Protein AF-A0A7R9YHF6-F1 (afdb_monomer_lite)

pLDDT: mean 75.7, std 15.46, range [36.72, 92.69]

Foldseek 3Di:
DVVVLVVLLVVLVVVLVCCLVVVLVVDDWDAQVLLVPPDDDAPFQDDPNDGQRLVVLFDQDPDPDDRIGRLLNSLRVGDLVSNLSNLRGPSCAPRPHDLVSLVVSLVSLVVSLVSNVVGPDPDDSVSSVSNSVSSVVRSVVNVVVVVVVVVD

InterPro domains:
  IPR001807 Chloride channel [PF00654] (4-146)
  IPR014743 Chloride channel, core [SSF81340] (3-145)
  IPR051280 Voltage-gated chloride channel/antiporter [PTHR11689] (3-147)

Radius of gyration: 17.16 Å; chains: 1; bounding box: 44×30×55 Å

Structure (mmCIF, N/CA/C/O backbone):
data_AF-A0A7R9YHF6-F1
#
_entry.id   AF-A0A7R9YHF6-F1
#
loop_
_atom_site.group_PDB
_atom_site.id
_atom_site.type_symbol
_atom_site.label_atom_id
_atom_site.label_alt_id
_atom_site.label_comp_id
_atom_site.label_asym_id
_atom_site.label_entity_id
_atom_site.label_seq_id
_atom_site.pdbx_PDB_ins_code
_atom_site.Cartn_x
_atom_site.Cartn_y
_atom_site.Cartn_z
_atom_site.occupancy
_atom_site.B_iso_or_equiv
_atom_site.auth_seq_id
_atom_site.auth_comp_id
_atom_site.auth_asym_id
_atom_site.auth_atom_id
_atom_site.pdbx_PDB_model_num
ATOM 1 N N . ARG A 1 1 ? -17.203 0.548 28.832 1.00 67.62 1 ARG A N 1
ATOM 2 C CA . ARG A 1 1 ? -15.818 0.284 28.360 1.00 67.62 1 ARG A CA 1
ATOM 3 C C . ARG A 1 1 ? -15.781 -0.533 27.069 1.00 67.62 1 ARG A C 1
ATOM 5 O O . ARG A 1 1 ? -15.255 -0.012 26.100 1.00 67.62 1 ARG A O 1
ATOM 12 N N . ALA A 1 2 ? -16.387 -1.728 27.002 1.00 74.12 2 ALA A N 1
ATOM 13 C CA . ALA A 1 2 ? -16.408 -2.535 25.768 1.00 74.12 2 ALA A CA 1
ATOM 14 C C . ALA A 1 2 ? -17.061 -1.814 24.568 1.00 74.12 2 ALA A C 1
ATOM 16 O O . ALA A 1 2 ? -16.465 -1.742 23.503 1.00 74.12 2 ALA A O 1
ATOM 17 N N . ARG A 1 3 ? -18.229 -1.178 24.760 1.00 81.81 3 ARG A N 1
ATOM 18 C CA . ARG A 1 3 ? -18.933 -0.434 23.691 1.00 81.81 3 ARG A CA 1
ATOM 19 C C . ARG A 1 3 ? -18.104 0.707 23.082 1.00 81.81 3 ARG A C 1
ATOM 21 O O . ARG A 1 3 ? -18.116 0.877 21.873 1.00 81.81 3 ARG A O 1
ATOM 28 N N . SER A 1 4 ? -17.348 1.444 23.899 1.00 83.25 4 SER A N 1
ATOM 29 C CA . SER A 1 4 ? -16.475 2.531 23.428 1.00 83.25 4 SER A CA 1
ATOM 30 C C . SER A 1 4 ? -15.317 2.007 22.577 1.00 83.25 4 SER A C 1
ATOM 32 O O . SER A 1 4 ? -14.984 2.615 21.571 1.00 83.25 4 SER A O 1
ATOM 34 N N . LYS A 1 5 ? -14.749 0.850 22.942 1.00 84.12 5 LYS A N 1
ATOM 35 C CA . LYS A 1 5 ? -13.686 0.198 22.166 1.00 84.12 5 LYS A CA 1
ATOM 36 C C . LYS A 1 5 ? -14.196 -0.405 20.862 1.00 84.12 5 LYS A C 1
ATOM 38 O O . LYS A 1 5 ? -13.525 -0.303 19.846 1.00 84.12 5 LYS A O 1
ATOM 43 N N . VAL A 1 6 ? -15.409 -0.954 20.864 1.00 87.81 6 VAL A N 1
ATOM 44 C CA . VAL A 1 6 ? -16.062 -1.417 19.632 1.00 87.81 6 VAL A CA 1
ATOM 45 C C . VAL A 1 6 ? -16.347 -0.244 18.691 1.00 87.81 6 VAL A C 1
ATOM 47 O O . VAL A 1 6 ? -16.094 -0.365 17.499 1.00 87.81 6 VAL A O 1
ATOM 50 N N . LEU A 1 7 ? -16.807 0.901 19.210 1.00 88.44 7 LEU A N 1
ATOM 51 C CA . LEU A 1 7 ? -17.046 2.100 18.398 1.00 88.44 7 LEU A CA 1
ATOM 52 C C . LEU A 1 7 ? -15.745 2.681 17.817 1.00 88.44 7 LEU A C 1
ATOM 54 O O . LEU A 1 7 ? -15.728 3.085 16.660 1.00 88.44 7 LEU A O 1
ATOM 58 N N . GLU A 1 8 ? -14.658 2.676 18.595 1.00 88.38 8 GLU A N 1
ATOM 59 C CA . GLU A 1 8 ? -13.314 3.082 18.152 1.00 88.38 8 GLU A CA 1
ATOM 60 C C . GLU A 1 8 ? -12.847 2.225 16.963 1.00 88.38 8 GLU A C 1
ATOM 62 O O . GLU A 1 8 ? -12.499 2.755 15.908 1.00 88.38 8 GLU A O 1
ATOM 67 N N . VAL A 1 9 ? -12.936 0.897 17.092 1.00 90.06 9 VAL A N 1
ATOM 68 C CA . VAL A 1 9 ? -12.547 -0.050 16.035 1.00 90.06 9 VAL A CA 1
ATOM 69 C C . VAL A 1 9 ? -13.465 0.052 14.815 1.00 90.06 9 VAL A C 1
ATOM 71 O O . VAL A 1 9 ? -12.982 0.040 13.686 1.00 90.06 9 VAL A O 1
ATOM 74 N N . ALA A 1 10 ? -14.778 0.192 15.019 1.00 90.62 10 ALA A N 1
ATOM 75 C CA . ALA A 1 10 ? -15.734 0.365 13.929 1.00 90.62 10 ALA A CA 1
ATOM 76 C C . ALA A 1 10 ? -15.461 1.653 13.136 1.00 90.62 10 ALA A C 1
ATOM 78 O O . ALA A 1 10 ? -15.471 1.628 11.907 1.00 90.62 10 ALA A O 1
ATOM 79 N N . GLY A 1 11 ? -15.157 2.758 13.826 1.00 91.44 11 GLY A N 1
ATOM 80 C CA . GLY A 1 11 ? -14.777 4.023 13.196 1.00 91.44 11 GLY A CA 1
ATOM 81 C C . GLY A 1 11 ? -13.486 3.912 12.384 1.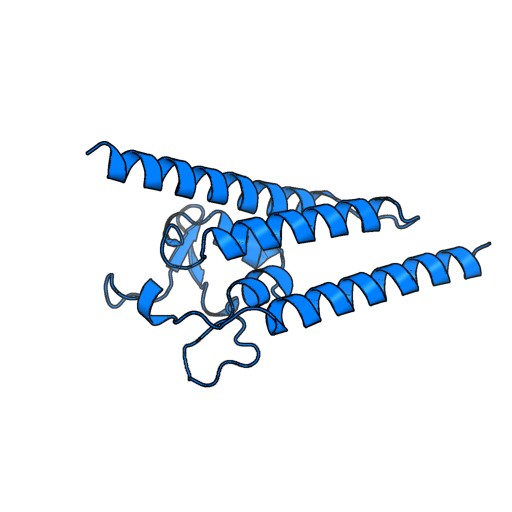00 91.44 11 GLY A C 1
ATOM 82 O O . GLY A 1 11 ? -13.440 4.363 11.242 1.00 91.44 11 GLY A O 1
ATOM 83 N N . LEU A 1 12 ? -12.464 3.246 12.928 1.00 90.75 12 LEU A N 1
ATOM 84 C CA . LEU A 1 12 ? -11.212 2.963 12.218 1.00 90.75 12 LEU A CA 1
ATOM 85 C C . LEU A 1 12 ? -11.426 2.082 10.981 1.00 90.75 12 LEU A C 1
ATOM 87 O O . LEU A 1 12 ? -10.855 2.366 9.931 1.00 90.75 12 LEU A O 1
ATOM 91 N N . ALA A 1 13 ? -12.262 1.047 11.076 1.00 90.56 13 ALA A N 1
ATOM 92 C CA . ALA A 1 13 ? -12.576 0.171 9.949 1.00 90.56 13 ALA A CA 1
ATOM 93 C C . ALA A 1 13 ? -13.305 0.925 8.826 1.00 90.56 13 ALA A C 1
ATOM 95 O O . ALA A 1 13 ? -12.930 0.802 7.660 1.00 90.56 13 ALA A O 1
ATOM 96 N N . LEU A 1 14 ? -14.295 1.754 9.179 1.00 92.19 14 LEU A N 1
ATOM 97 C CA . LEU A 1 14 ? -14.988 2.641 8.242 1.00 92.19 14 LEU A CA 1
ATOM 98 C C . LEU A 1 14 ? -14.014 3.608 7.567 1.00 92.19 14 LEU A C 1
ATOM 100 O O . LEU A 1 14 ? -14.049 3.740 6.350 1.00 92.19 14 LEU A O 1
ATOM 104 N N . LEU A 1 15 ? -13.115 4.232 8.330 1.00 91.12 15 LEU A N 1
ATOM 105 C CA . LEU A 1 15 ? -12.099 5.138 7.795 1.00 91.12 15 LEU A CA 1
ATOM 106 C C . LEU A 1 15 ? -11.127 4.428 6.839 1.00 91.12 15 LEU A C 1
ATOM 108 O O . LEU A 1 15 ? -10.814 4.947 5.771 1.00 91.12 15 LEU A O 1
ATOM 112 N N . CYS A 1 16 ? -10.652 3.232 7.194 1.00 89.56 16 CYS A N 1
ATOM 113 C CA . CYS A 1 16 ? -9.769 2.455 6.325 1.00 89.56 16 CYS A CA 1
ATOM 114 C C . CYS A 1 16 ? -10.479 2.058 5.025 1.00 89.56 16 CYS A C 1
ATOM 116 O O . CYS A 1 16 ? -9.879 2.139 3.953 1.00 89.56 16 CYS A O 1
ATOM 118 N N . ALA A 1 17 ? -11.751 1.658 5.108 1.00 90.12 17 ALA A N 1
ATOM 119 C CA . ALA A 1 17 ? -12.558 1.298 3.948 1.00 90.12 17 ALA A CA 1
ATOM 120 C C . ALA A 1 17 ? -12.824 2.507 3.039 1.00 90.12 17 ALA A C 1
ATOM 122 O O . ALA A 1 17 ? -12.638 2.407 1.828 1.00 90.12 17 ALA A O 1
ATOM 123 N N . THR A 1 18 ? -13.199 3.660 3.605 1.00 89.88 18 THR A N 1
ATOM 124 C CA . THR A 1 18 ? -13.433 4.879 2.819 1.00 89.88 18 THR A CA 1
ATOM 125 C C . THR A 1 18 ? -12.154 5.354 2.147 1.00 89.88 18 THR A C 1
ATOM 127 O O . THR A 1 18 ? -12.181 5.634 0.955 1.00 89.88 18 THR A O 1
ATOM 130 N N . LEU A 1 19 ? -11.020 5.370 2.852 1.00 88.31 19 LEU A N 1
ATOM 131 C CA . LEU A 1 19 ? -9.735 5.747 2.262 1.00 88.31 19 LEU A CA 1
ATOM 132 C C . LEU A 1 19 ? -9.297 4.767 1.170 1.00 88.31 19 LEU A C 1
ATOM 134 O O . LEU A 1 19 ? -8.894 5.200 0.096 1.00 88.31 19 LEU A O 1
ATOM 138 N N . SER A 1 20 ? -9.424 3.459 1.403 1.00 85.50 20 SER A N 1
ATOM 139 C CA . SER A 1 20 ? -9.026 2.442 0.420 1.00 85.50 20 SER A CA 1
ATOM 140 C C . SER A 1 20 ? -9.924 2.422 -0.817 1.00 85.50 20 SER A C 1
ATOM 142 O O . SER A 1 20 ? -9.475 1.985 -1.868 1.00 85.50 20 SER A O 1
ATOM 144 N N . PHE A 1 21 ? -11.172 2.889 -0.721 1.00 85.31 21 PHE A N 1
ATOM 145 C CA . PHE A 1 21 ? -12.097 2.951 -1.855 1.00 85.31 21 PHE A CA 1
ATOM 146 C C . PHE A 1 21 ? -12.055 4.297 -2.589 1.00 85.31 21 PHE A C 1
ATOM 148 O O . PHE A 1 21 ? -12.065 4.332 -3.815 1.00 85.31 21 PHE A O 1
ATOM 155 N N . VAL A 1 22 ? -11.969 5.412 -1.860 1.00 85.94 22 VAL A N 1
ATOM 156 C CA . VAL A 1 22 ? -11.917 6.758 -2.452 1.00 85.94 22 VAL A CA 1
ATOM 157 C C . VAL A 1 22 ? -10.566 7.015 -3.104 1.00 85.94 22 VAL A C 1
ATOM 159 O O . VAL A 1 22 ? -10.520 7.643 -4.157 1.00 85.94 22 VAL A O 1
ATOM 162 N N . LEU A 1 23 ? -9.466 6.515 -2.532 1.00 81.81 23 LEU A N 1
ATOM 163 C CA . LEU A 1 23 ? -8.140 6.785 -3.079 1.00 81.81 23 LEU A CA 1
ATOM 164 C C . LEU A 1 23 ? -7.983 6.252 -4.514 1.00 81.81 23 LEU A C 1
ATOM 166 O O . LEU A 1 23 ? -7.623 7.051 -5.373 1.00 81.81 23 LEU A O 1
ATOM 170 N N . PRO A 1 24 ? -8.318 4.988 -4.841 1.00 81.69 24 PRO A N 1
ATOM 171 C CA . PRO A 1 24 ? -8.292 4.520 -6.223 1.00 81.69 24 PRO A CA 1
ATOM 172 C C . PRO A 1 24 ? -9.176 5.335 -7.169 1.00 81.69 24 PRO A C 1
ATOM 174 O O . PRO A 1 24 ? -8.791 5.538 -8.312 1.00 81.69 24 PRO A O 1
ATOM 177 N N . LEU A 1 25 ? -10.319 5.848 -6.702 1.00 78.38 25 LEU A N 1
ATOM 178 C CA . LEU A 1 25 ? -11.237 6.645 -7.526 1.00 78.38 25 LEU A CA 1
ATOM 179 C C . LEU A 1 25 ? -10.687 8.027 -7.901 1.00 78.38 25 LEU A C 1
ATOM 181 O O . LEU A 1 25 ? -11.161 8.627 -8.862 1.00 78.38 25 LEU A O 1
ATOM 185 N N . LEU A 1 26 ? -9.709 8.539 -7.152 1.00 76.12 26 LEU A N 1
ATOM 186 C CA . LEU A 1 26 ? -9.076 9.831 -7.425 1.00 76.12 26 LEU A CA 1
ATOM 187 C C . LEU A 1 26 ? -7.878 9.724 -8.383 1.00 76.12 26 LEU A C 1
ATOM 189 O O . LEU A 1 26 ? -7.416 10.752 -8.879 1.00 76.12 26 LEU A O 1
ATOM 193 N N . PHE A 1 27 ? -7.371 8.515 -8.651 1.00 77.06 27 PHE A N 1
ATOM 194 C CA . PHE A 1 27 ? -6.226 8.288 -9.538 1.00 77.06 27 PHE A CA 1
ATOM 195 C C . PHE A 1 27 ? -6.651 7.722 -10.896 1.00 77.06 27 PHE A C 1
ATOM 197 O O . PHE A 1 27 ? -7.591 6.938 -10.998 1.00 77.06 27 PHE A O 1
ATOM 204 N N . GLY A 1 28 ? -5.943 8.144 -11.948 1.00 71.50 28 GLY A N 1
ATOM 205 C CA . GLY A 1 28 ? -6.219 7.739 -13.326 1.00 71.50 28 GLY A CA 1
ATOM 206 C C . GLY A 1 28 ? -5.892 6.270 -13.617 1.00 71.50 28 GLY A C 1
ATOM 207 O O . GLY A 1 28 ? -5.142 5.622 -12.886 1.00 71.50 28 GLY A O 1
ATOM 208 N N . CYS A 1 29 ? -6.456 5.762 -14.711 1.00 77.25 29 CYS A N 1
ATOM 209 C CA . CYS A 1 29 ? -6.175 4.426 -15.230 1.00 77.25 29 CYS A CA 1
ATOM 210 C C . CYS A 1 29 ? -4.847 4.389 -16.000 1.00 77.25 29 CYS A C 1
ATOM 212 O O . CYS A 1 29 ? -4.456 5.373 -16.628 1.00 77.25 29 CYS A O 1
ATOM 214 N N . SER A 1 30 ? -4.176 3.241 -15.940 1.00 73.06 30 SER A N 1
ATOM 215 C CA . SER A 1 30 ? -2.935 2.928 -16.648 1.00 73.06 30 SER A CA 1
ATOM 216 C C . SER A 1 30 ? -3.198 1.783 -17.632 1.00 73.06 30 SER A C 1
ATOM 218 O O . SER A 1 30 ? -3.961 0.857 -17.340 1.00 73.06 30 SER A O 1
ATOM 220 N N . ASP A 1 31 ? -2.602 1.855 -18.821 1.00 65.12 31 ASP A N 1
ATOM 221 C CA . ASP A 1 31 ? -2.805 0.869 -19.885 1.00 65.12 31 ASP A CA 1
ATOM 222 C C . ASP A 1 31 ? -1.948 -0.383 -19.659 1.00 65.12 31 ASP A C 1
ATOM 224 O O . ASP A 1 31 ? -0.723 -0.292 -19.513 1.00 65.12 31 ASP A O 1
ATOM 228 N N . THR A 1 32 ? -2.564 -1.569 -19.752 1.00 60.91 32 THR A N 1
ATOM 229 C CA . THR A 1 32 ? -1.836 -2.852 -19.678 1.00 60.91 32 THR A CA 1
ATOM 230 C C . THR A 1 32 ? -0.862 -3.021 -20.856 1.00 60.91 32 THR A C 1
ATOM 232 O O . THR A 1 32 ? 0.165 -3.677 -20.712 1.00 60.91 32 THR A O 1
ATOM 235 N N . SER A 1 33 ? -1.095 -2.364 -22.003 1.00 49.81 33 SER A N 1
ATOM 236 C CA . SER A 1 33 ? -0.199 -2.420 -23.178 1.00 49.81 33 SER A CA 1
ATOM 237 C C . SER A 1 33 ? 1.209 -1.858 -22.931 1.00 49.81 33 SER A C 1
ATOM 239 O O . SER A 1 33 ? 2.169 -2.311 -23.559 1.00 49.81 33 SER A O 1
ATOM 241 N N . SER A 1 34 ? 1.370 -0.930 -21.982 1.00 49.72 34 SER A N 1
ATOM 242 C CA . SER A 1 34 ? 2.673 -0.381 -21.561 1.00 49.72 34 SER A CA 1
ATOM 243 C C . SER A 1 34 ? 3.557 -1.438 -20.883 1.00 49.72 34 SER A C 1
ATOM 245 O O . SER A 1 34 ? 4.789 -1.385 -20.968 1.00 49.72 34 SER A O 1
ATOM 247 N N . ALA A 1 35 ? 2.923 -2.432 -20.250 1.00 48.84 35 ALA A N 1
ATOM 248 C CA . ALA A 1 35 ? 3.564 -3.589 -19.635 1.00 48.84 35 ALA A CA 1
ATOM 249 C C . ALA A 1 35 ? 3.901 -4.709 -20.639 1.00 48.84 35 ALA A C 1
ATOM 251 O O . ALA A 1 35 ? 4.795 -5.504 -20.365 1.00 48.84 35 ALA A O 1
ATOM 252 N N . ILE A 1 36 ? 3.236 -4.739 -21.803 1.00 48.09 36 ILE A N 1
ATOM 253 C CA . ILE A 1 36 ? 3.245 -5.854 -22.775 1.00 48.09 36 ILE A CA 1
ATOM 254 C C . ILE A 1 36 ? 4.251 -5.668 -23.929 1.00 48.09 36 ILE A C 1
ATOM 256 O O . ILE A 1 36 ? 4.548 -6.618 -24.643 1.00 48.09 36 ILE A O 1
ATOM 260 N N . THR A 1 37 ? 4.840 -4.486 -24.145 1.00 39.28 37 THR A N 1
ATOM 261 C CA . THR A 1 37 ? 5.792 -4.253 -25.262 1.00 39.28 37 THR A CA 1
ATOM 262 C C . THR A 1 37 ? 7.163 -4.914 -25.001 1.00 39.28 37 THR A C 1
ATOM 264 O O . THR A 1 37 ? 8.163 -4.245 -24.746 1.00 39.28 37 THR A O 1
ATOM 267 N N . GLY A 1 38 ? 7.196 -6.239 -24.927 1.00 40.22 38 GLY A N 1
ATOM 268 C CA . GLY A 1 38 ? 8.346 -7.076 -24.600 1.00 40.22 38 GLY A CA 1
ATOM 269 C C . GLY A 1 38 ? 8.085 -8.560 -24.875 1.00 40.22 38 GLY A C 1
ATOM 270 O O . GLY A 1 38 ? 8.595 -9.387 -24.133 1.00 40.22 38 GLY A O 1
ATOM 271 N N . GLY A 1 39 ? 7.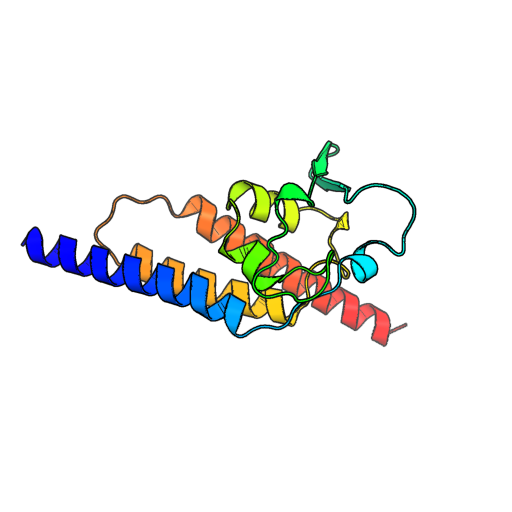306 -8.880 -25.916 1.00 36.72 39 GLY A N 1
ATOM 272 C CA . GLY A 1 39 ? 7.092 -10.244 -26.420 1.00 36.72 39 GLY A CA 1
ATOM 273 C C . GLY A 1 39 ? 5.756 -10.875 -26.013 1.00 36.72 39 GLY A C 1
ATOM 274 O O . GLY A 1 39 ? 5.267 -10.634 -24.917 1.00 36.72 39 GLY A O 1
ATOM 275 N N . ASP A 1 40 ? 5.190 -11.672 -26.925 1.00 39.25 40 ASP A N 1
ATOM 276 C CA . ASP A 1 40 ? 3.996 -12.533 -26.821 1.00 39.25 40 ASP A CA 1
ATOM 277 C C . ASP A 1 40 ? 4.058 -13.599 -25.695 1.00 39.25 40 ASP A C 1
ATOM 279 O O . ASP A 1 40 ? 3.831 -14.785 -25.924 1.00 39.25 40 ASP A O 1
ATOM 283 N N . GLU A 1 41 ? 4.357 -13.207 -24.459 1.00 44.72 41 GLU A N 1
ATOM 284 C CA . GLU A 1 41 ? 4.249 -14.071 -23.279 1.00 44.72 41 GLU A CA 1
ATOM 285 C C . GLU A 1 41 ? 3.336 -13.421 -22.226 1.00 44.72 41 GLU A C 1
ATOM 287 O O . GLU A 1 41 ? 3.354 -12.196 -22.058 1.00 44.72 41 GLU A O 1
ATOM 292 N N . PRO A 1 42 ? 2.500 -14.214 -21.528 1.00 44.44 42 PRO A N 1
ATOM 293 C CA . PRO A 1 42 ? 1.585 -13.724 -20.500 1.00 44.44 42 PRO A CA 1
ATOM 294 C C . PRO A 1 42 ? 2.338 -12.959 -19.397 1.00 44.44 42 PRO A C 1
ATOM 296 O O . PRO A 1 42 ? 3.548 -13.101 -19.235 1.00 44.44 42 PRO A O 1
ATOM 299 N N . LEU A 1 43 ? 1.633 -12.112 -18.631 1.00 51.22 43 LEU A N 1
ATOM 300 C CA . LEU A 1 43 ? 2.209 -11.289 -17.556 1.00 51.22 43 LEU A CA 1
ATOM 301 C C . LEU A 1 43 ? 2.752 -12.162 -16.418 1.00 51.22 43 LEU A C 1
ATOM 303 O O . LEU A 1 43 ? 2.112 -12.374 -15.386 1.00 51.22 43 LEU A O 1
ATOM 307 N N . VAL A 1 44 ? 3.972 -12.639 -16.612 1.00 49.06 44 VAL A N 1
ATOM 308 C CA . VAL A 1 44 ? 4.705 -13.470 -15.680 1.00 49.06 44 VAL A CA 1
ATOM 309 C C . VAL A 1 44 ? 5.613 -12.568 -14.855 1.00 49.06 44 VAL A C 1
ATOM 311 O O . VAL A 1 44 ? 6.727 -12.201 -15.236 1.00 49.06 44 VAL A O 1
ATOM 314 N N . ALA A 1 45 ? 5.145 -12.208 -13.667 1.00 51.09 45 ALA A N 1
ATOM 315 C CA . ALA A 1 45 ? 6.036 -11.747 -12.617 1.00 51.09 45 ALA A CA 1
ATOM 316 C C . ALA A 1 45 ? 6.839 -12.957 -12.130 1.00 51.09 45 ALA A C 1
ATOM 318 O O . ALA A 1 45 ? 6.260 -13.911 -11.630 1.00 51.09 45 ALA A O 1
ATOM 319 N N . GLN A 1 46 ? 8.166 -12.961 -12.245 1.00 46.25 46 GLN A N 1
ATOM 320 C CA . GLN A 1 46 ? 8.970 -14.022 -11.631 1.00 46.25 46 GLN A CA 1
ATOM 321 C C . GLN A 1 46 ? 9.359 -13.633 -10.201 1.00 46.25 46 GLN A C 1
ATOM 323 O O . GLN A 1 46 ? 10.103 -12.674 -9.982 1.00 46.25 46 GLN A O 1
ATOM 328 N N . ALA A 1 47 ? 8.873 -14.404 -9.227 1.00 42.38 47 ALA A N 1
ATOM 329 C CA . ALA A 1 47 ? 9.330 -14.368 -7.839 1.00 42.38 47 ALA A CA 1
ATOM 330 C C . ALA A 1 47 ? 9.834 -15.770 -7.461 1.00 42.38 47 ALA A C 1
ATOM 332 O O . ALA A 1 47 ? 9.041 -16.706 -7.347 1.00 42.38 47 ALA A O 1
ATOM 333 N N . GLY A 1 48 ? 11.155 -15.927 -7.314 1.00 40.03 48 GLY A N 1
ATOM 334 C CA . GLY A 1 48 ? 11.777 -17.198 -6.917 1.00 40.03 48 GLY A CA 1
ATOM 335 C C . GLY A 1 48 ? 11.676 -18.329 -7.952 1.00 40.03 48 GLY A C 1
ATOM 336 O O . GLY A 1 48 ? 11.497 -19.479 -7.568 1.00 40.03 48 GLY A O 1
ATOM 337 N N . GLY A 1 49 ? 11.741 -18.023 -9.254 1.00 38.91 49 GLY A N 1
ATOM 338 C CA . GLY A 1 49 ? 11.741 -19.035 -10.326 1.00 38.91 49 GLY A CA 1
ATOM 339 C C . GLY A 1 49 ? 10.376 -19.657 -10.659 1.00 38.91 49 GLY A C 1
ATOM 340 O O . GLY A 1 49 ? 10.320 -20.587 -11.455 1.00 38.91 49 GLY A O 1
ATOM 341 N N . ARG A 1 50 ? 9.271 -19.159 -10.081 1.00 40.59 50 ARG A N 1
ATOM 342 C CA . ARG A 1 50 ? 7.899 -19.521 -10.485 1.00 40.59 50 ARG A CA 1
ATOM 343 C C . ARG A 1 50 ? 7.207 -18.337 -11.138 1.00 40.59 50 ARG A C 1
ATOM 345 O O . ARG A 1 50 ? 7.278 -17.226 -10.606 1.00 40.59 50 ARG A O 1
ATOM 352 N N . GLU A 1 51 ? 6.485 -18.617 -12.217 1.00 51.88 51 GLU A N 1
ATOM 353 C CA . GLU A 1 51 ? 5.565 -17.662 -12.818 1.00 51.88 51 GLU A CA 1
ATOM 354 C C . GLU A 1 51 ? 4.498 -17.246 -11.815 1.00 51.88 51 GLU A C 1
ATOM 356 O O . GLU A 1 51 ? 3.903 -18.069 -11.107 1.00 51.88 51 GLU A O 1
ATOM 361 N N . VAL A 1 52 ? 4.300 -15.942 -11.706 1.00 56.28 52 VAL A N 1
ATOM 362 C CA . VAL A 1 52 ? 3.229 -15.341 -10.931 1.00 56.28 52 VAL A CA 1
ATOM 363 C C . VAL A 1 52 ? 2.337 -14.659 -11.933 1.00 56.28 52 VAL A C 1
ATOM 365 O O . VAL A 1 52 ? 2.723 -13.640 -12.499 1.00 56.28 52 VAL A O 1
ATOM 368 N N . ASP A 1 53 ? 1.159 -15.236 -12.133 1.00 57.22 53 ASP A N 1
ATOM 369 C CA . ASP A 1 53 ? 0.100 -14.591 -12.887 1.00 57.22 53 ASP A CA 1
ATOM 370 C C . ASP A 1 53 ? -0.295 -13.292 -12.168 1.00 57.22 53 ASP A C 1
ATOM 372 O O . ASP A 1 53 ? -0.913 -13.306 -11.095 1.00 57.22 53 ASP A O 1
ATOM 376 N N . VAL A 1 54 ? 0.149 -12.161 -12.718 1.00 64.88 54 VAL A N 1
ATOM 377 C CA . VAL A 1 54 ? -0.199 -10.822 -12.214 1.00 64.88 54 VAL A CA 1
ATOM 378 C C . VAL A 1 54 ? -1.584 -10.418 -12.711 1.00 64.88 54 VAL A C 1
ATOM 380 O O . VAL A 1 54 ? -2.219 -9.549 -12.113 1.00 64.88 54 VAL A O 1
ATOM 383 N N . GLN A 1 55 ? -2.081 -11.085 -13.759 1.00 62.97 55 GLN A N 1
ATOM 384 C CA . GLN A 1 55 ? -3.357 -10.796 -14.401 1.00 62.97 55 GLN A CA 1
ATOM 385 C C . GLN A 1 55 ? -4.518 -10.855 -13.397 1.00 62.97 55 GLN A C 1
ATOM 387 O O . GLN A 1 55 ? -5.325 -9.933 -13.324 1.00 62.97 55 GLN A O 1
ATOM 392 N N . HIS A 1 56 ? -4.542 -11.875 -12.535 1.00 63.25 56 HIS A N 1
ATOM 393 C CA . HIS A 1 56 ? -5.560 -12.035 -11.492 1.00 63.25 56 HIS A CA 1
ATOM 394 C C . HIS A 1 56 ? -5.437 -11.079 -10.285 1.00 63.25 56 HIS A C 1
ATOM 396 O O . HIS A 1 56 ? -6.236 -11.174 -9.351 1.00 63.25 56 HIS A O 1
ATOM 402 N N . MET A 1 57 ? -4.439 -10.191 -10.250 1.00 69.56 57 MET A N 1
ATOM 403 C CA . MET A 1 57 ? -4.308 -9.135 -9.233 1.00 69.56 57 MET A CA 1
ATOM 404 C C . MET A 1 57 ? -4.741 -7.756 -9.757 1.00 69.56 57 MET A C 1
ATOM 406 O O . MET A 1 57 ? -4.992 -6.853 -8.961 1.00 69.56 57 MET A O 1
ATOM 410 N N . LEU A 1 58 ? -4.810 -7.567 -11.074 1.00 72.44 58 LEU A N 1
ATOM 411 C CA . LEU A 1 58 ? -5.130 -6.270 -11.663 1.00 72.44 58 LEU A CA 1
ATOM 412 C C . LEU A 1 58 ? -6.604 -5.945 -11.412 1.00 72.44 58 LEU A C 1
ATOM 414 O O . LEU A 1 58 ? -7.498 -6.717 -11.757 1.00 72.44 58 LEU A O 1
ATOM 418 N N . VAL A 1 59 ? -6.849 -4.788 -10.805 1.00 78.06 59 VAL A N 1
ATOM 419 C CA . VAL A 1 59 ? -8.195 -4.286 -10.535 1.00 78.06 59 VAL A CA 1
ATOM 420 C C . VAL A 1 59 ? -8.441 -3.063 -11.412 1.00 78.06 59 VAL A C 1
ATOM 422 O O . VAL A 1 59 ? -7.766 -2.038 -11.295 1.00 78.06 59 VAL A O 1
ATOM 425 N N . SER A 1 60 ? -9.440 -3.163 -12.285 1.00 75.94 60 SER A N 1
ATOM 426 C CA . SER A 1 60 ? -9.923 -2.070 -13.128 1.00 75.94 60 SER A CA 1
ATOM 427 C C . SER A 1 60 ? -11.131 -1.401 -12.461 1.00 75.94 60 SER A C 1
ATOM 429 O O . SER A 1 60 ? -12.272 -1.829 -12.641 1.00 75.94 60 SER A O 1
ATOM 431 N N . VAL A 1 61 ? -10.892 -0.365 -11.652 1.00 75.94 61 VAL A N 1
ATOM 432 C CA . VAL A 1 61 ? -11.969 0.462 -11.080 1.00 75.94 61 VAL A CA 1
ATOM 433 C C . VAL A 1 61 ? -12.165 1.679 -11.973 1.00 75.94 61 VAL A C 1
ATOM 435 O O . VAL A 1 61 ? -11.232 2.459 -12.139 1.00 75.94 61 VAL A O 1
ATOM 438 N N . GLN A 1 62 ? -13.374 1.847 -12.515 1.00 70.06 62 GLN A N 1
ATOM 439 C CA . GLN A 1 62 ? -13.770 3.023 -13.302 1.00 70.06 62 GLN A CA 1
ATOM 440 C C . GLN A 1 62 ? -12.899 3.294 -14.548 1.00 70.06 62 GLN A C 1
ATOM 442 O O . GLN A 1 62 ? -12.756 4.440 -14.968 1.00 70.06 62 GLN A O 1
ATOM 447 N N . CYS A 1 63 ? -12.324 2.251 -15.153 1.00 76.94 63 CYS A N 1
ATOM 448 C CA . CYS A 1 63 ? -11.615 2.378 -16.425 1.00 76.94 63 CYS A CA 1
ATOM 449 C C . CYS A 1 63 ? -12.575 2.146 -17.593 1.00 76.94 63 CYS A C 1
ATOM 451 O O . CYS A 1 63 ? -13.371 1.206 -17.578 1.00 76.94 63 CYS A O 1
ATOM 453 N N . SER A 1 64 ? -12.515 3.030 -18.589 1.00 69.94 64 SER A N 1
ATOM 454 C CA . SER A 1 64 ? -13.456 3.034 -19.715 1.00 69.94 64 SER A CA 1
ATOM 455 C C . SER A 1 64 ? -13.078 2.031 -20.803 1.00 69.94 64 SER A C 1
ATOM 457 O O . SER A 1 64 ? -13.944 1.654 -21.594 1.00 69.94 64 SER A O 1
ATOM 459 N N . ARG A 1 65 ? -11.808 1.601 -20.879 1.00 66.94 65 ARG A N 1
ATOM 460 C CA . ARG A 1 65 ? -11.350 0.659 -21.908 1.00 66.94 65 ARG A CA 1
ATOM 461 C C . ARG A 1 65 ? -11.096 -0.747 -21.357 1.00 66.94 65 ARG A C 1
ATOM 463 O O . ARG A 1 65 ? -10.569 -0.896 -20.253 1.00 66.94 65 ARG A O 1
ATOM 470 N N . PRO A 1 66 ? -11.411 -1.797 -22.138 1.00 66.06 66 PRO A N 1
ATOM 471 C CA . PRO A 1 66 ? -11.004 -3.154 -21.803 1.00 66.06 66 PRO A CA 1
ATOM 472 C C . PRO A 1 66 ? -9.474 -3.266 -21.878 1.00 66.06 66 PRO A C 1
ATOM 474 O O . PRO A 1 66 ? -8.881 -2.940 -22.903 1.00 66.06 66 PRO A O 1
ATOM 477 N N . GLY A 1 67 ? -8.840 -3.726 -20.797 1.00 67.25 67 GLY A N 1
ATOM 478 C CA . GLY A 1 67 ? -7.377 -3.815 -20.702 1.00 67.25 67 GLY A CA 1
ATOM 479 C C . GLY A 1 67 ? -6.697 -2.595 -20.070 1.00 67.25 67 GLY A C 1
ATOM 480 O O . GLY A 1 67 ? -5.472 -2.517 -20.086 1.00 67.25 67 GLY A O 1
ATOM 481 N N . GLU A 1 68 ? -7.447 -1.667 -19.479 1.00 72.19 68 GLU A N 1
ATOM 482 C CA . GLU A 1 68 ? -6.914 -0.659 -18.555 1.00 72.19 68 GLU A CA 1
ATOM 483 C C . GLU A 1 68 ? -7.065 -1.144 -17.106 1.00 72.19 68 GLU A C 1
ATOM 485 O O . GLU A 1 68 ? -8.046 -1.802 -16.749 1.00 72.19 68 GLU A O 1
ATOM 490 N N . TYR A 1 69 ? -6.106 -0.802 -16.251 1.00 76.94 69 TYR A N 1
ATOM 491 C CA . TYR A 1 69 ? -6.155 -1.109 -14.825 1.00 76.94 69 TYR A CA 1
ATOM 492 C C . TYR A 1 69 ? -5.781 0.113 -13.999 1.00 76.94 69 TYR A C 1
ATOM 494 O O . TYR A 1 69 ? -5.125 1.043 -14.463 1.00 76.94 69 TYR A O 1
ATOM 502 N N . ASN A 1 70 ? -6.191 0.113 -12.737 1.00 84.44 70 ASN A N 1
ATOM 503 C CA . ASN A 1 70 ? -5.795 1.152 -11.805 1.00 84.44 70 ASN A CA 1
ATOM 504 C C . ASN A 1 70 ? -4.698 0.597 -10.894 1.00 84.44 70 ASN A C 1
ATOM 506 O O . ASN A 1 70 ? -4.906 -0.359 -10.141 1.00 84.44 70 ASN A O 1
ATOM 510 N N . GLU A 1 71 ? -3.509 1.185 -10.987 1.00 83.19 71 GLU A N 1
ATOM 511 C CA . GLU A 1 71 ? -2.322 0.765 -10.237 1.00 83.19 71 GLU A CA 1
ATOM 512 C C . GLU A 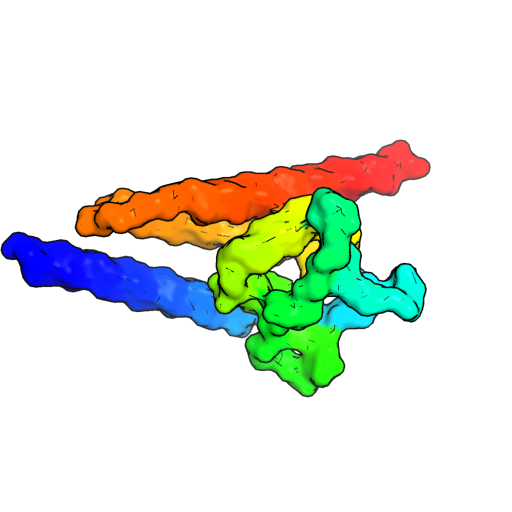1 71 ? -2.563 0.840 -8.722 1.00 83.19 71 GLU A C 1
ATOM 514 O O . GLU A 1 71 ? -2.240 -0.093 -7.984 1.00 83.19 71 GLU A O 1
ATOM 519 N N . VAL A 1 72 ? -3.203 1.921 -8.263 1.00 85.31 72 VAL A N 1
ATOM 520 C CA . VAL A 1 72 ? -3.518 2.158 -6.847 1.00 85.31 72 VAL A CA 1
ATOM 521 C C . VAL A 1 72 ? -4.604 1.193 -6.374 1.00 85.31 72 VAL A C 1
ATOM 523 O O . VAL A 1 72 ? -4.471 0.607 -5.298 1.00 85.31 72 VAL A O 1
ATOM 526 N N . ALA A 1 73 ? -5.640 0.954 -7.187 1.00 84.50 73 ALA A N 1
ATOM 527 C CA . ALA A 1 73 ? -6.674 -0.043 -6.890 1.00 84.50 73 ALA A CA 1
ATOM 528 C C . ALA A 1 73 ? -6.078 -1.446 -6.751 1.00 84.50 73 ALA A C 1
ATOM 530 O O . ALA A 1 73 ? -6.384 -2.171 -5.809 1.00 84.50 73 ALA A O 1
ATOM 531 N N . SER A 1 74 ? -5.183 -1.809 -7.668 1.00 83.62 74 SER A N 1
ATOM 532 C CA . SER A 1 74 ? -4.571 -3.135 -7.711 1.00 83.62 74 SER A CA 1
ATOM 533 C C . SER A 1 74 ? -3.688 -3.402 -6.491 1.00 83.62 74 SER A C 1
ATOM 535 O O . SER A 1 74 ? -3.583 -4.546 -6.067 1.00 83.62 74 SER A O 1
ATOM 537 N N . ILE A 1 75 ? -3.073 -2.375 -5.894 1.00 85.06 75 ILE A N 1
ATOM 538 C CA . ILE A 1 75 ? -2.262 -2.506 -4.668 1.00 85.06 75 ILE A CA 1
ATOM 539 C C . ILE A 1 75 ? -3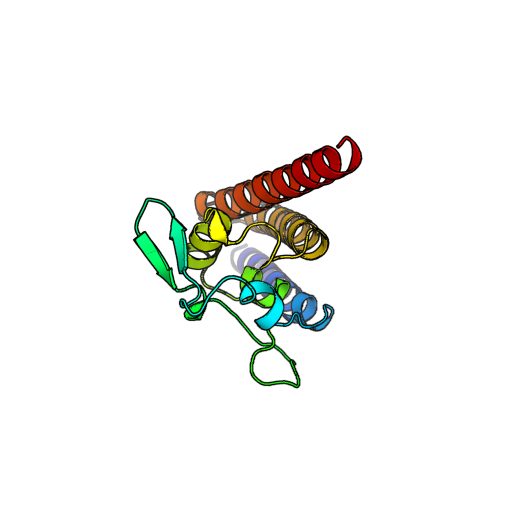.136 -2.507 -3.403 1.00 85.06 75 ILE A C 1
ATOM 541 O O . ILE A 1 75 ? -2.849 -3.235 -2.452 1.00 85.06 75 ILE A O 1
ATOM 545 N N . THR A 1 76 ? -4.182 -1.681 -3.364 1.00 85.19 76 THR A N 1
ATOM 546 C CA . THR A 1 76 ? -4.977 -1.442 -2.144 1.00 85.19 76 THR A CA 1
ATOM 547 C C . THR A 1 76 ? -6.144 -2.412 -1.970 1.00 85.19 76 THR A C 1
ATOM 549 O O . THR A 1 76 ? -6.422 -2.818 -0.844 1.00 85.19 76 THR A O 1
ATOM 552 N N . LEU A 1 77 ? -6.800 -2.815 -3.061 1.00 85.12 77 LEU A N 1
ATOM 553 C CA . LEU A 1 77 ? -8.006 -3.653 -3.040 1.00 85.12 77 LEU A CA 1
ATOM 554 C C . LEU A 1 77 ? -7.720 -5.142 -3.269 1.00 85.12 77 LEU A C 1
ATOM 556 O O . LEU A 1 77 ? -8.587 -5.983 -3.032 1.00 85.12 77 LEU A O 1
ATOM 560 N N . SER A 1 78 ? -6.512 -5.487 -3.711 1.00 84.81 78 SER A N 1
ATOM 561 C CA . SER A 1 78 ? -6.125 -6.878 -3.937 1.00 84.81 78 SER A CA 1
ATOM 562 C C . SER A 1 78 ? -5.700 -7.597 -2.666 1.00 84.81 78 SER A C 1
ATOM 564 O O . SER A 1 78 ? -5.332 -7.013 -1.646 1.00 84.81 78 SER A O 1
ATOM 566 N N . ASN A 1 79 ? -5.675 -8.926 -2.760 1.00 86.12 79 ASN A N 1
ATOM 567 C CA . ASN A 1 79 ? -5.139 -9.772 -1.704 1.00 86.12 79 ASN A CA 1
ATOM 568 C C . ASN A 1 79 ? -3.670 -9.436 -1.414 1.00 86.12 79 ASN A C 1
ATOM 570 O O . ASN A 1 79 ? -2.812 -9.613 -2.278 1.00 86.12 79 ASN A O 1
ATOM 574 N N . GLN A 1 80 ? -3.374 -9.051 -0.170 1.00 83.56 80 GLN A N 1
ATOM 575 C CA . GLN A 1 80 ? -2.041 -8.612 0.267 1.00 83.56 80 GLN A CA 1
ATOM 576 C C . GLN A 1 80 ? -0.931 -9.617 -0.075 1.00 83.56 80 GLN A C 1
ATOM 578 O O . GLN A 1 80 ? 0.152 -9.227 -0.494 1.00 83.56 80 GLN A O 1
ATOM 583 N N . HIS A 1 81 ? -1.204 -10.923 0.006 1.00 80.75 81 HIS A N 1
ATOM 584 C CA . HIS A 1 81 ? -0.229 -11.951 -0.372 1.00 80.75 81 HIS A CA 1
ATOM 585 C C . HIS A 1 81 ? 0.154 -11.903 -1.865 1.00 80.75 81 HIS A C 1
ATOM 587 O O . HIS A 1 81 ? 1.317 -12.100 -2.216 1.00 80.75 81 HIS A O 1
ATOM 593 N N . ARG A 1 82 ? -0.809 -11.602 -2.747 1.00 79.31 82 ARG A N 1
ATOM 594 C CA . ARG A 1 82 ? -0.567 -11.425 -4.189 1.00 79.31 82 ARG A CA 1
ATOM 595 C C . ARG A 1 82 ? 0.188 -10.126 -4.452 1.00 79.31 82 ARG A C 1
ATOM 597 O O . ARG A 1 82 ? 1.154 -10.148 -5.206 1.00 79.31 82 ARG A O 1
ATOM 604 N N . VAL A 1 83 ? -0.193 -9.049 -3.757 1.00 83.25 83 VAL A N 1
ATOM 605 C CA . VAL A 1 83 ? 0.466 -7.735 -3.840 1.00 83.25 83 VAL A CA 1
ATOM 606 C C . VAL A 1 83 ? 1.943 -7.848 -3.498 1.00 83.25 83 VAL A C 1
ATOM 608 O O . VAL A 1 83 ? 2.788 -7.459 -4.296 1.00 83.25 83 VAL A O 1
ATOM 611 N N . VAL A 1 84 ? 2.271 -8.450 -2.355 1.00 84.56 84 VAL A N 1
ATOM 612 C CA . VAL A 1 84 ? 3.660 -8.637 -1.917 1.00 84.56 84 VAL A CA 1
ATOM 613 C C . VAL A 1 84 ? 4.454 -9.441 -2.948 1.00 84.56 84 VAL A C 1
ATOM 615 O O . VAL A 1 84 ? 5.557 -9.049 -3.326 1.00 84.56 84 VAL A O 1
ATOM 618 N N . ARG A 1 85 ? 3.883 -10.534 -3.466 1.00 78.19 85 ARG A N 1
ATOM 619 C CA . ARG A 1 85 ? 4.543 -11.370 -4.476 1.00 78.19 85 ARG A CA 1
ATOM 620 C C . ARG A 1 85 ? 4.781 -10.619 -5.793 1.00 78.19 85 ARG A C 1
ATOM 622 O O . ARG A 1 85 ? 5.846 -10.771 -6.385 1.00 78.19 85 ARG A O 1
ATOM 629 N N . ALA A 1 86 ? 3.829 -9.792 -6.221 1.00 76.94 86 ALA A N 1
ATOM 630 C CA . ALA A 1 86 ? 3.966 -8.945 -7.402 1.00 76.94 86 ALA A CA 1
ATOM 631 C C . ALA A 1 86 ? 4.997 -7.820 -7.194 1.00 76.94 86 ALA A C 1
ATOM 633 O O . ALA A 1 86 ? 5.778 -7.527 -8.100 1.00 76.94 86 ALA A O 1
ATOM 634 N N . LEU A 1 87 ? 5.061 -7.226 -5.997 1.00 79.31 87 LEU A N 1
ATOM 635 C CA . LEU A 1 87 ? 6.037 -6.185 -5.660 1.00 79.31 87 LEU A CA 1
ATOM 636 C C . LEU A 1 87 ? 7.474 -6.713 -5.604 1.00 79.31 87 LEU A C 1
ATOM 638 O O . LEU A 1 87 ? 8.375 -6.014 -6.056 1.00 79.31 87 LEU A O 1
ATOM 642 N N . PHE A 1 88 ? 7.681 -7.936 -5.107 1.00 78.50 88 PHE A N 1
ATOM 643 C CA . PHE A 1 88 ? 8.996 -8.592 -5.089 1.00 78.50 88 PHE A CA 1
ATOM 644 C C . PHE A 1 88 ? 9.431 -9.161 -6.444 1.00 78.50 88 PHE A C 1
ATOM 646 O O . PHE A 1 88 ? 10.577 -9.588 -6.594 1.00 78.50 88 PHE A O 1
ATOM 653 N N . SER A 1 89 ? 8.538 -9.198 -7.432 1.00 71.94 89 SER A N 1
ATOM 654 C CA . SER A 1 89 ? 8.880 -9.715 -8.751 1.00 71.94 89 SER A CA 1
ATOM 655 C C . SER A 1 89 ? 9.741 -8.728 -9.541 1.00 71.94 89 SER A C 1
ATOM 657 O O . SER A 1 89 ? 9.430 -7.541 -9.637 1.00 71.94 89 SER A O 1
ATOM 659 N N . ARG A 1 90 ? 10.826 -9.229 -10.144 1.00 59.69 90 ARG A N 1
ATOM 660 C CA . ARG A 1 90 ? 11.753 -8.405 -10.943 1.00 59.69 90 ARG A CA 1
ATOM 661 C C . ARG A 1 90 ? 11.156 -7.926 -12.263 1.00 59.69 90 ARG A C 1
ATOM 663 O O . ARG A 1 90 ? 11.554 -6.879 -12.755 1.00 59.69 90 ARG A O 1
ATOM 670 N N . ASN A 1 91 ? 10.213 -8.680 -12.825 1.00 55.62 91 ASN A N 1
ATOM 671 C CA . ASN A 1 91 ? 9.659 -8.405 -14.151 1.00 55.62 91 ASN A CA 1
ATOM 672 C C . ASN A 1 91 ? 8.595 -7.295 -14.146 1.00 55.62 91 ASN A C 1
ATOM 674 O O . ASN A 1 91 ? 8.126 -6.876 -15.196 1.00 55.62 91 ASN A O 1
ATOM 678 N N . ALA A 1 92 ? 8.208 -6.810 -12.962 1.00 54.69 92 ALA A N 1
ATOM 679 C CA . ALA A 1 92 ? 7.279 -5.700 -12.853 1.00 54.69 92 ALA A CA 1
ATOM 680 C C . ALA A 1 92 ? 7.964 -4.324 -12.975 1.00 54.69 92 ALA A C 1
ATOM 682 O O . ALA A 1 92 ? 7.261 -3.324 -13.153 1.00 54.69 92 ALA A O 1
ATOM 683 N N . SER A 1 93 ? 9.291 -4.256 -12.820 1.00 48.34 93 SER A N 1
ATOM 684 C CA . SER A 1 93 ? 10.074 -3.016 -12.708 1.00 48.34 93 SER A CA 1
ATOM 685 C C . SER A 1 93 ? 9.907 -2.104 -13.930 1.00 48.34 93 SER A C 1
ATOM 687 O O . SER A 1 93 ? 9.954 -2.559 -15.070 1.00 48.34 93 SER A O 1
ATOM 689 N N . GLY A 1 94 ? 9.653 -0.820 -13.684 1.00 52.03 94 GLY A N 1
ATOM 690 C CA . GLY A 1 94 ? 9.536 0.250 -14.679 1.00 52.03 94 GLY A CA 1
ATOM 691 C C . GLY A 1 94 ? 8.259 0.290 -15.529 1.00 52.03 94 GLY A C 1
ATOM 692 O O . GLY A 1 94 ? 7.969 1.335 -16.104 1.00 52.03 94 GLY A O 1
ATOM 693 N N . ARG A 1 95 ? 7.481 -0.803 -15.624 1.00 58.91 95 ARG A N 1
ATOM 694 C CA . ARG A 1 95 ? 6.366 -0.900 -16.596 1.00 58.91 95 ARG A CA 1
ATOM 695 C C . ARG A 1 95 ? 4.972 -1.116 -16.011 1.00 58.91 95 ARG A C 1
ATOM 697 O O . ARG A 1 95 ? 4.005 -0.746 -16.664 1.00 58.91 95 ARG A O 1
ATOM 704 N N . LEU A 1 96 ? 4.857 -1.719 -14.820 1.00 64.69 96 LEU A N 1
ATOM 705 C CA . LEU A 1 96 ? 3.551 -2.038 -14.212 1.00 64.69 96 LEU A CA 1
ATOM 706 C C . LEU A 1 96 ? 3.085 -1.042 -13.137 1.00 64.69 96 LEU A C 1
ATOM 708 O O . LEU A 1 96 ? 1.890 -0.975 -12.855 1.00 64.69 96 LEU A O 1
ATOM 712 N N . PHE A 1 97 ? 3.999 -0.313 -12.494 1.00 75.12 97 PHE A N 1
ATOM 713 C CA . PHE A 1 97 ? 3.652 0.614 -11.414 1.00 75.12 97 PHE A CA 1
ATOM 714 C C . PHE A 1 97 ? 4.454 1.902 -11.542 1.00 75.12 97 PHE A C 1
ATOM 716 O O . PHE A 1 97 ? 5.684 1.878 -11.545 1.00 75.12 97 PHE A O 1
ATOM 723 N N . SER A 1 98 ? 3.754 3.029 -11.597 1.00 82.44 98 SER A N 1
ATOM 724 C CA . SER A 1 98 ? 4.344 4.357 -11.609 1.00 82.44 98 SER A CA 1
ATOM 725 C C . SER A 1 98 ? 4.978 4.689 -10.256 1.00 82.44 98 SER A C 1
ATOM 727 O O . SER A 1 98 ? 4.405 4.426 -9.193 1.00 82.44 98 SER A O 1
ATOM 729 N N . THR A 1 99 ? 6.129 5.367 -10.278 1.00 83.94 99 THR A N 1
ATOM 730 C CA . THR A 1 99 ? 6.830 5.891 -9.089 1.00 83.94 99 THR A CA 1
ATOM 731 C C . THR A 1 99 ? 5.893 6.691 -8.179 1.00 83.94 99 THR A C 1
ATOM 733 O O . THR A 1 99 ? 5.963 6.595 -6.954 1.00 83.94 99 THR A O 1
ATOM 736 N N . ARG A 1 100 ? 4.958 7.448 -8.775 1.00 84.12 100 ARG A N 1
ATOM 737 C CA . ARG A 1 100 ? 3.965 8.241 -8.036 1.00 84.12 100 ARG A CA 1
ATOM 738 C C . ARG A 1 100 ? 2.979 7.348 -7.281 1.00 84.12 100 ARG A C 1
ATOM 740 O O . ARG A 1 100 ? 2.747 7.573 -6.096 1.00 84.12 100 ARG A O 1
ATOM 747 N N . ALA A 1 101 ? 2.435 6.328 -7.945 1.00 85.00 101 ALA A N 1
ATOM 748 C CA . ALA A 1 101 ? 1.480 5.397 -7.350 1.00 85.00 101 ALA A CA 1
ATOM 749 C C . ALA A 1 101 ? 2.114 4.592 -6.204 1.00 85.00 101 ALA A C 1
ATOM 751 O O . ALA A 1 101 ? 1.503 4.455 -5.143 1.00 85.00 101 ALA A O 1
ATOM 752 N N . LEU A 1 102 ? 3.363 4.140 -6.376 1.00 87.19 102 LEU A N 1
ATOM 753 C CA . LEU A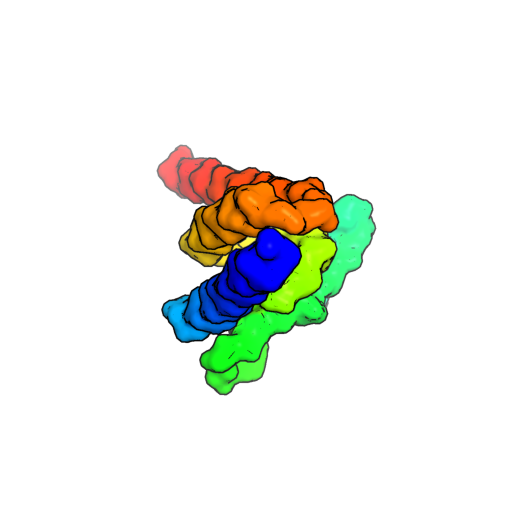 1 102 ? 4.132 3.441 -5.339 1.00 87.19 102 LEU A CA 1
ATOM 754 C C . LEU A 1 102 ? 4.333 4.307 -4.089 1.00 87.19 102 LEU A C 1
ATOM 756 O O . LEU A 1 102 ? 4.048 3.853 -2.981 1.00 87.19 102 LEU A O 1
ATOM 760 N N . ALA A 1 103 ? 4.774 5.558 -4.257 1.00 89.38 103 ALA A N 1
ATOM 761 C CA . ALA A 1 103 ? 5.002 6.477 -3.141 1.00 89.38 103 ALA A CA 1
ATOM 762 C C . ALA A 1 103 ? 3.708 6.793 -2.371 1.00 89.38 103 ALA A C 1
ATOM 764 O O . ALA A 1 103 ? 3.692 6.776 -1.139 1.00 89.38 103 ALA A O 1
ATOM 765 N N . LEU A 1 104 ? 2.608 7.029 -3.090 1.00 88.69 104 LEU A N 1
ATOM 766 C CA . LEU A 1 104 ? 1.298 7.296 -2.493 1.00 88.69 104 LEU A CA 1
ATOM 767 C C . LEU A 1 104 ? 0.757 6.086 -1.730 1.00 88.69 104 LEU A C 1
ATOM 769 O O . LEU A 1 104 ? 0.323 6.228 -0.586 1.00 88.69 104 LEU A O 1
ATOM 773 N N . CYS A 1 105 ? 0.827 4.894 -2.328 1.00 89.12 105 CYS A N 1
ATOM 774 C CA . CYS A 1 105 ? 0.415 3.661 -1.663 1.00 89.12 105 CYS A CA 1
ATOM 775 C C . CYS A 1 105 ? 1.257 3.401 -0.411 1.00 89.12 105 CYS A C 1
ATOM 777 O O . CYS A 1 105 ? 0.700 3.048 0.624 1.00 89.12 105 CYS A O 1
ATOM 779 N N . MET A 1 106 ? 2.573 3.632 -0.470 1.00 91.94 106 MET A N 1
ATOM 780 C CA . MET A 1 106 ? 3.471 3.465 0.675 1.00 91.94 106 MET A CA 1
ATOM 781 C C . MET A 1 106 ? 3.068 4.373 1.842 1.00 91.94 106 MET A C 1
ATOM 783 O O . MET A 1 106 ? 2.909 3.894 2.964 1.00 91.94 106 MET A O 1
ATOM 787 N N . LEU A 1 107 ? 2.870 5.669 1.581 1.00 91.69 107 LEU A N 1
ATOM 788 C CA . LEU A 1 107 ? 2.498 6.649 2.605 1.00 91.69 107 LEU A CA 1
ATOM 789 C C . LEU A 1 107 ? 1.130 6.346 3.218 1.00 91.69 107 LEU A C 1
ATOM 791 O O . LEU A 1 107 ? 0.987 6.364 4.442 1.00 91.69 107 LEU A O 1
ATOM 795 N N . LEU A 1 108 ? 0.136 6.028 2.383 1.00 89.50 108 LEU A N 1
ATOM 796 C CA . LEU A 1 108 ? -1.197 5.675 2.859 1.00 89.50 108 LEU A CA 1
ATOM 797 C C . LEU A 1 108 ? -1.147 4.418 3.730 1.00 89.50 108 LEU A C 1
ATOM 799 O O . LEU A 1 108 ? -1.677 4.406 4.836 1.00 89.50 108 LEU A O 1
ATOM 803 N N . GLN A 1 109 ? -0.507 3.357 3.243 1.00 89.50 109 GLN A N 1
ATOM 804 C CA . GLN A 1 109 ? -0.488 2.065 3.920 1.00 89.50 109 GLN A CA 1
ATOM 805 C C . GLN A 1 109 ? 0.325 2.130 5.220 1.00 89.50 109 GLN A C 1
ATOM 807 O O . GLN A 1 109 ? -0.050 1.491 6.203 1.00 89.50 109 GLN A O 1
ATOM 812 N N . PHE A 1 110 ? 1.357 2.976 5.273 1.00 91.94 110 PHE A N 1
ATOM 813 C CA . PHE A 1 110 ? 2.057 3.326 6.506 1.00 91.94 110 PHE A CA 1
ATOM 814 C C . PHE A 1 110 ? 1.145 4.052 7.503 1.00 91.94 110 PHE A C 1
ATOM 816 O O . PHE A 1 110 ? 1.014 3.601 8.640 1.00 91.94 110 PHE A O 1
ATOM 823 N N . ALA A 1 111 ? 0.459 5.119 7.080 1.00 90.81 111 ALA A N 1
ATOM 824 C CA . ALA A 1 111 ? -0.449 5.870 7.947 1.00 90.81 111 ALA A CA 1
ATOM 825 C C . ALA A 1 111 ? -1.584 4.987 8.493 1.00 90.81 111 ALA A C 1
ATOM 827 O O . ALA A 1 111 ? -1.840 4.979 9.696 1.00 90.81 111 ALA A O 1
ATOM 828 N N . LEU A 1 112 ? -2.214 4.183 7.631 1.00 88.62 112 LEU A N 1
ATOM 829 C CA . LEU A 1 112 ? -3.251 3.230 8.027 1.00 88.62 112 LEU A CA 1
ATOM 830 C C . LEU A 1 112 ? -2.711 2.178 9.004 1.00 88.62 112 LEU A C 1
ATOM 832 O O . LEU A 1 112 ? -3.376 1.873 9.989 1.00 88.62 112 LEU A O 1
ATOM 836 N N . SER A 1 113 ? -1.498 1.661 8.788 1.00 89.44 113 SER A N 1
ATOM 837 C CA . SER A 1 113 ? -0.891 0.670 9.690 1.00 89.44 113 SER A CA 1
ATOM 838 C C . SER A 1 113 ? -0.623 1.245 11.081 1.00 89.44 113 SER A C 1
ATOM 840 O O . SER A 1 113 ? -0.921 0.592 12.080 1.00 89.44 113 SER A O 1
ATOM 842 N N . VAL A 1 114 ? -0.117 2.481 11.161 1.00 89.81 114 VAL A N 1
ATOM 843 C CA . VAL A 1 114 ? 0.096 3.182 12.438 1.00 89.81 114 VAL A CA 1
ATOM 844 C C . VAL A 1 114 ? -1.235 3.424 13.156 1.00 89.81 114 VAL A C 1
ATOM 846 O O . VAL A 1 114 ? -1.337 3.175 14.358 1.00 89.81 114 VAL A O 1
ATOM 849 N N . LEU A 1 115 ? -2.272 3.851 12.425 1.00 87.81 115 LEU A N 1
ATOM 850 C CA . LEU A 1 115 ? -3.607 4.087 12.983 1.00 87.81 115 LEU A CA 1
ATOM 851 C C . LEU A 1 115 ? -4.260 2.802 13.510 1.00 87.81 115 LEU A C 1
ATOM 853 O O . LEU A 1 115 ? -4.811 2.802 14.609 1.00 87.81 115 LEU A O 1
ATOM 857 N N . VAL A 1 116 ? -4.178 1.700 12.760 1.00 87.75 116 VAL A N 1
ATOM 858 C CA . VAL A 1 116 ? -4.759 0.407 13.156 1.00 87.75 116 VAL A CA 1
ATOM 859 C C . VAL A 1 116 ? -4.008 -0.202 14.341 1.00 87.75 116 VAL A C 1
ATOM 861 O O . VAL A 1 116 ? -4.642 -0.774 15.225 1.00 87.75 116 VAL A O 1
ATOM 864 N N . TYR A 1 117 ? -2.684 -0.038 14.414 1.00 85.44 117 TYR A N 1
ATOM 865 C CA . TYR A 1 117 ? -1.898 -0.539 15.546 1.00 85.44 117 TYR A CA 1
ATOM 866 C C . TYR A 1 117 ? -2.190 0.190 16.862 1.00 85.44 117 TYR A C 1
ATOM 868 O O . TYR A 1 117 ? -2.094 -0.402 17.934 1.00 85.44 117 TYR A O 1
ATOM 876 N N . GLY A 1 118 ? -2.578 1.466 16.794 1.00 82.25 118 GLY A N 1
ATOM 877 C CA . GLY A 1 118 ? -3.008 2.221 17.972 1.00 82.25 118 GLY A CA 1
ATOM 878 C C . GLY A 1 118 ? -4.313 1.709 18.595 1.00 82.25 118 GLY A C 1
ATOM 879 O O . GLY A 1 118 ? -4.639 2.081 19.723 1.00 82.25 118 GLY A O 1
ATOM 880 N N . ALA A 1 119 ? -5.059 0.855 17.888 1.00 83.56 119 ALA A N 1
ATOM 881 C CA . ALA A 1 119 ? -6.331 0.317 18.343 1.00 83.56 119 ALA A CA 1
ATOM 882 C C . ALA A 1 119 ? -6.153 -0.924 19.228 1.00 83.56 119 ALA A C 1
ATOM 884 O O . ALA A 1 119 ? -5.227 -1.717 19.076 1.00 83.56 119 ALA A O 1
ATOM 885 N N . ALA A 1 120 ? -7.103 -1.148 20.137 1.00 76.56 120 ALA A N 1
ATOM 886 C CA . ALA A 1 120 ? -7.100 -2.302 21.037 1.00 76.56 120 ALA A CA 1
ATOM 887 C C . ALA A 1 120 ? -7.564 -3.597 20.330 1.00 76.56 120 ALA A C 1
ATOM 889 O O . ALA A 1 120 ? -8.589 -4.172 20.700 1.00 76.56 120 ALA A O 1
ATOM 890 N N . ILE A 1 121 ? -6.833 -4.035 19.299 1.00 79.50 121 ILE A N 1
ATOM 891 C CA . ILE A 1 121 ? -7.135 -5.230 18.498 1.00 79.50 121 ILE A CA 1
ATOM 892 C C . ILE A 1 121 ? -5.906 -6.151 18.478 1.00 79.50 121 ILE A C 1
ATOM 894 O O . ILE A 1 121 ? -4.817 -5.695 18.122 1.00 79.50 121 ILE A O 1
ATOM 898 N N . PRO A 1 122 ? -6.046 -7.452 18.793 1.00 80.25 122 PRO A N 1
ATOM 899 C CA . PRO A 1 122 ? -4.974 -8.419 18.593 1.00 80.25 122 PRO A CA 1
ATOM 900 C C . PRO A 1 122 ? -4.809 -8.671 17.089 1.00 80.25 122 PRO A C 1
ATOM 902 O O . PRO A 1 122 ? -5.514 -9.489 16.502 1.00 80.25 122 PRO A O 1
ATOM 905 N N . SER A 1 123 ? -3.911 -7.928 16.445 1.00 79.88 123 SER A N 1
ATOM 906 C CA . SER A 1 123 ? -3.626 -8.061 15.015 1.00 79.88 123 SER A CA 1
ATOM 907 C C . SER A 1 123 ? -2.128 -8.216 14.763 1.00 79.88 123 SER A C 1
ATOM 909 O O . SER A 1 123 ? -1.292 -7.701 15.506 1.00 79.88 123 SER A O 1
ATOM 911 N N . GLY A 1 124 ? -1.783 -8.975 13.724 1.00 81.62 124 GLY A N 1
ATOM 912 C CA . GLY A 1 124 ? -0.401 -9.141 13.289 1.00 81.62 124 GLY A CA 1
ATOM 913 C C . GLY A 1 124 ? 0.021 -8.009 12.355 1.00 81.62 124 GLY A C 1
ATOM 914 O O . GLY A 1 124 ? -0.607 -7.800 11.321 1.00 81.62 124 GLY A O 1
ATOM 915 N N . LEU A 1 125 ? 1.125 -7.328 12.674 1.00 86.38 125 LEU A N 1
ATOM 916 C CA . LEU A 1 125 ? 1.704 -6.266 11.834 1.00 86.38 125 LEU A CA 1
ATOM 917 C C . LEU A 1 125 ? 2.664 -6.762 10.747 1.00 86.38 125 LEU A C 1
ATOM 919 O O . LEU A 1 125 ? 3.141 -5.975 9.934 1.00 86.38 125 LEU A O 1
ATOM 923 N N . PHE A 1 126 ? 2.955 -8.060 10.711 1.00 89.50 126 PHE A N 1
ATOM 924 C CA . PHE A 1 126 ? 3.987 -8.599 9.830 1.00 89.50 126 PHE A CA 1
ATOM 925 C C . PHE A 1 126 ? 3.712 -8.330 8.341 1.00 89.50 126 PHE A C 1
ATOM 927 O O . PHE A 1 126 ? 4.586 -7.831 7.636 1.00 89.50 126 PHE A O 1
ATOM 934 N N . VAL A 1 127 ? 2.496 -8.618 7.864 1.00 88.62 127 VAL A N 1
ATOM 935 C CA . VAL A 1 127 ? 2.147 -8.466 6.440 1.00 88.62 127 VAL A CA 1
ATOM 936 C C . VAL A 1 127 ? 2.091 -6.993 6.006 1.00 88.62 127 VAL A C 1
ATOM 938 O O . VAL A 1 127 ? 2.743 -6.676 5.015 1.00 88.62 127 VAL A O 1
ATOM 941 N N . PRO A 1 128 ? 1.415 -6.072 6.727 1.00 87.56 128 PRO A N 1
ATOM 942 C CA . PRO A 1 128 ? 1.427 -4.651 6.369 1.00 87.56 128 PRO A CA 1
ATOM 943 C C . PRO A 1 128 ? 2.838 -4.056 6.304 1.00 87.56 128 PRO A C 1
ATOM 945 O O . PRO A 1 128 ? 3.177 -3.380 5.334 1.00 87.56 128 PRO A O 1
ATOM 948 N N . CYS A 1 129 ? 3.695 -4.363 7.286 1.00 90.56 129 CYS A N 1
ATOM 949 C CA . CYS A 1 129 ? 5.082 -3.896 7.290 1.00 90.56 129 CYS A CA 1
ATOM 950 C C . CYS A 1 129 ? 5.893 -4.473 6.119 1.00 90.56 129 CYS A C 1
ATOM 952 O O . CYS A 1 129 ? 6.688 -3.751 5.517 1.00 90.56 129 CYS A O 1
ATOM 954 N N . MET A 1 130 ? 5.671 -5.743 5.760 1.00 92.38 130 MET A N 1
ATOM 955 C CA . MET A 1 130 ? 6.281 -6.358 4.576 1.00 92.38 130 MET A CA 1
ATOM 956 C C . MET A 1 130 ? 5.863 -5.653 3.281 1.00 92.38 130 MET A C 1
ATOM 958 O O . MET A 1 130 ? 6.724 -5.354 2.454 1.00 92.38 130 MET A O 1
ATOM 962 N N . THR A 1 131 ? 4.575 -5.340 3.107 1.00 90.31 131 THR A N 1
ATOM 963 C CA . THR A 1 131 ? 4.093 -4.623 1.916 1.00 90.31 131 THR A CA 1
ATOM 964 C C . THR A 1 131 ? 4.702 -3.221 1.825 1.00 90.31 131 THR A C 1
ATOM 966 O O . THR A 1 131 ? 5.199 -2.844 0.766 1.00 90.31 131 THR A O 1
ATOM 969 N N . ILE A 1 132 ? 4.753 -2.475 2.937 1.00 92.69 132 ILE A N 1
ATOM 970 C CA . ILE A 1 132 ? 5.376 -1.138 2.992 1.00 92.69 132 ILE A CA 1
ATOM 971 C C . ILE A 1 132 ? 6.866 -1.213 2.634 1.00 92.69 132 ILE A C 1
ATOM 973 O O . ILE A 1 132 ? 7.348 -0.408 1.837 1.00 92.69 132 ILE A O 1
ATOM 977 N N . GLY A 1 133 ? 7.592 -2.196 3.176 1.00 91.88 133 GLY A N 1
ATOM 978 C CA . GLY A 1 133 ? 9.002 -2.417 2.855 1.00 91.88 133 GLY A CA 1
ATOM 979 C C . GLY A 1 133 ? 9.227 -2.745 1.377 1.00 91.88 133 GLY A C 1
ATOM 980 O O . GLY A 1 133 ? 10.144 -2.204 0.761 1.00 91.88 133 GLY A O 1
ATOM 981 N N . ALA A 1 134 ? 8.362 -3.570 0.782 1.00 89.56 134 ALA A N 1
ATOM 982 C CA . ALA A 1 134 ? 8.420 -3.895 -0.641 1.00 89.56 134 ALA A CA 1
ATOM 983 C C . ALA A 1 134 ? 8.134 -2.668 -1.528 1.00 89.56 134 ALA A C 1
ATOM 985 O O . ALA A 1 134 ? 8.855 -2.436 -2.499 1.00 89.56 134 ALA A O 1
ATOM 986 N N . LEU A 1 135 ? 7.135 -1.849 -1.173 1.00 90.25 135 LEU A N 1
ATOM 987 C CA . LEU A 1 135 ? 6.832 -0.588 -1.864 1.00 90.25 135 LEU A CA 1
ATOM 988 C C . LEU A 1 135 ? 8.017 0.385 -1.803 1.00 90.25 135 LEU A C 1
ATOM 990 O O . LEU A 1 135 ? 8.419 0.923 -2.833 1.00 90.25 135 LEU A O 1
ATOM 994 N N . GLY A 1 136 ? 8.599 0.579 -0.617 1.00 91.19 136 GLY A N 1
ATOM 995 C CA . GLY A 1 136 ? 9.730 1.486 -0.413 1.00 91.19 136 GLY A CA 1
ATOM 996 C C . GLY A 1 136 ? 11.008 1.018 -1.109 1.00 91.19 136 GLY A C 1
ATOM 997 O O . GLY A 1 136 ? 11.650 1.800 -1.806 1.00 91.19 136 GLY A O 1
ATOM 998 N N . GLY A 1 137 ? 11.353 -0.268 -0.989 1.00 90.31 137 GLY A N 1
ATOM 999 C CA . GLY A 1 137 ? 12.512 -0.843 -1.676 1.00 90.31 137 GLY A CA 1
ATOM 1000 C C . GLY A 1 137 ? 12.404 -0.707 -3.194 1.00 90.31 137 GLY A C 1
ATOM 1001 O O . GLY A 1 137 ? 13.374 -0.353 -3.864 1.00 90.31 137 GLY A O 1
ATOM 1002 N N . ARG A 1 138 ? 11.197 -0.900 -3.731 1.00 86.44 138 ARG A N 1
ATOM 1003 C CA . ARG A 1 138 ? 10.918 -0.711 -5.151 1.00 86.44 138 ARG A CA 1
ATOM 1004 C C . ARG A 1 138 ? 10.998 0.751 -5.582 1.00 86.44 138 ARG A C 1
ATOM 1006 O O . ARG A 1 138 ? 11.620 1.040 -6.597 1.00 86.44 138 ARG A O 1
ATOM 1013 N N . LEU A 1 139 ? 10.426 1.667 -4.799 1.00 88.69 139 LEU A N 1
ATOM 1014 C CA . LEU A 1 139 ? 10.497 3.106 -5.055 1.00 88.69 139 LEU A CA 1
ATOM 1015 C C . LEU A 1 139 ? 11.953 3.586 -5.156 1.00 88.69 139 LEU A C 1
ATOM 1017 O O . LEU A 1 139 ? 12.304 4.288 -6.100 1.00 88.69 139 LEU A O 1
ATOM 1021 N N . ILE A 1 140 ? 12.808 3.172 -4.216 1.00 89.62 140 ILE A N 1
ATOM 1022 C CA . ILE A 1 140 ? 14.236 3.516 -4.225 1.00 89.62 140 ILE A CA 1
ATOM 1023 C C . ILE A 1 140 ? 14.933 2.910 -5.450 1.00 89.62 140 ILE A C 1
ATOM 1025 O O . ILE A 1 140 ? 15.738 3.589 -6.084 1.00 89.62 140 ILE A O 1
ATOM 1029 N N . GLY A 1 141 ? 14.605 1.667 -5.817 1.00 87.19 141 GLY A N 1
ATOM 1030 C CA . GLY A 1 141 ? 15.155 1.008 -7.005 1.00 87.19 141 GLY A CA 1
ATOM 1031 C C . GLY A 1 141 ? 14.878 1.773 -8.302 1.00 87.19 141 GLY A C 1
ATOM 1032 O O . GLY A 1 141 ? 15.803 2.001 -9.078 1.00 87.19 141 GLY A O 1
ATOM 1033 N N . GLU A 1 142 ? 13.640 2.230 -8.504 1.00 83.31 142 GLU A N 1
ATOM 1034 C CA . GLU A 1 142 ? 13.258 3.043 -9.672 1.00 83.31 142 GLU A CA 1
ATOM 1035 C C . GLU A 1 142 ? 13.972 4.404 -9.680 1.00 83.31 142 GLU A C 1
ATOM 1037 O O . GLU A 1 142 ? 14.438 4.861 -10.723 1.00 83.31 142 GLU A O 1
ATOM 1042 N N . LEU A 1 143 ? 14.119 5.045 -8.513 1.00 85.50 143 LEU A N 1
ATOM 1043 C CA . LEU A 1 143 ? 14.839 6.316 -8.402 1.00 85.50 143 LEU A CA 1
ATOM 1044 C C . LEU A 1 143 ? 16.319 6.154 -8.766 1.00 85.50 143 LEU A C 1
ATOM 1046 O O . LEU A 1 143 ? 16.839 6.931 -9.562 1.00 85.50 143 LEU A O 1
ATOM 1050 N N . VAL A 1 144 ? 16.992 5.126 -8.247 1.00 87.00 144 VAL A N 1
ATOM 1051 C CA . VAL A 1 144 ? 18.401 4.856 -8.576 1.00 87.00 144 VAL A CA 1
ATOM 1052 C C . VAL A 1 144 ? 18.562 4.505 -10.057 1.00 87.00 144 VAL A C 1
ATOM 1054 O O . VAL A 1 144 ? 19.475 5.016 -10.702 1.00 87.00 144 VAL A O 1
ATOM 1057 N N . ALA A 1 145 ? 17.657 3.700 -10.621 1.00 81.12 145 ALA A N 1
ATOM 1058 C CA . ALA A 1 145 ? 17.668 3.377 -12.046 1.00 81.12 145 ALA A CA 1
ATOM 1059 C C . ALA A 1 145 ? 17.511 4.633 -12.916 1.00 81.12 145 ALA A C 1
ATOM 1061 O O . ALA A 1 145 ? 18.265 4.809 -13.871 1.00 81.12 145 ALA A O 1
ATOM 1062 N N . SER A 1 146 ? 16.600 5.540 -12.545 1.00 76.69 146 SER A N 1
ATOM 1063 C CA . SER A 1 146 ? 16.386 6.791 -13.281 1.00 76.69 146 SER A CA 1
ATOM 1064 C C . SER A 1 146 ? 17.624 7.698 -13.288 1.00 76.69 146 SER A C 1
ATOM 1066 O O . SER A 1 146 ? 17.936 8.303 -14.315 1.00 76.69 146 SER A O 1
ATOM 1068 N N . GLN A 1 147 ? 18.383 7.723 -12.185 1.00 78.81 147 GLN A N 1
ATOM 1069 C CA . GLN A 1 147 ? 19.632 8.482 -12.072 1.00 78.81 147 GLN A CA 1
ATOM 1070 C C . GLN A 1 147 ? 20.751 7.890 -12.941 1.00 78.81 147 GLN A C 1
ATOM 1072 O O . GLN A 1 147 ? 21.532 8.638 -13.523 1.00 78.81 147 GLN A O 1
ATOM 1077 N N . GLN A 1 148 ? 20.808 6.561 -13.076 1.00 75.00 148 GLN A N 1
ATOM 1078 C CA . GLN A 1 148 ? 21.799 5.878 -13.915 1.00 75.00 148 GLN A CA 1
ATOM 1079 C C . GLN A 1 148 ? 21.635 6.245 -15.399 1.00 75.00 148 GLN A C 1
ATOM 1081 O O . GLN A 1 148 ? 22.621 6.466 -16.094 1.00 75.00 148 GLN A O 1
ATOM 1086 N N . SER A 1 149 ? 20.393 6.361 -15.877 1.00 62.72 149 SER A N 1
ATOM 1087 C CA . SER A 1 149 ? 20.077 6.753 -17.259 1.00 62.72 149 SER A CA 1
ATOM 1088 C C . SER A 1 149 ? 20.341 8.229 -17.582 1.00 62.72 149 SER A C 1
ATOM 1090 O O . SER A 1 149 ? 20.396 8.575 -18.753 1.00 62.72 149 SER A O 1
ATOM 1092 N N . ALA A 1 150 ? 20.503 9.096 -16.578 1.00 60.12 150 ALA A N 1
ATOM 1093 C CA . ALA A 1 150 ? 20.872 10.502 -16.779 1.00 60.12 150 ALA A CA 1
ATOM 1094 C C . ALA A 1 150 ? 22.396 10.736 -16.769 1.00 60.12 150 ALA A C 1
ATOM 1096 O O . ALA A 1 150 ? 22.855 11.808 -17.157 1.00 60.12 150 ALA A O 1
ATOM 1097 N N . ALA A 1 151 ? 23.170 9.756 -16.292 1.00 57.06 151 ALA A N 1
ATOM 1098 C CA . ALA A 1 151 ? 24.629 9.814 -16.201 1.00 57.06 151 ALA A CA 1
ATOM 1099 C C . ALA A 1 151 ? 25.351 9.062 -17.340 1.00 57.06 151 ALA A C 1
ATOM 1101 O O . ALA A 1 151 ? 26.581 9.098 -17.391 1.00 57.06 151 ALA A O 1
ATOM 1102 N N . ALA A 1 152 ? 24.603 8.383 -18.216 1.00 50.00 152 ALA A N 1
ATOM 1103 C CA . ALA A 1 152 ? 25.084 7.687 -19.412 1.00 50.00 152 ALA A CA 1
ATOM 1104 C C . ALA A 1 152 ? 24.722 8.479 -20.674 1.00 50.00 152 ALA A C 1
ATOM 1106 O O . ALA A 1 152 ? 25.551 8.478 -21.611 1.00 50.00 1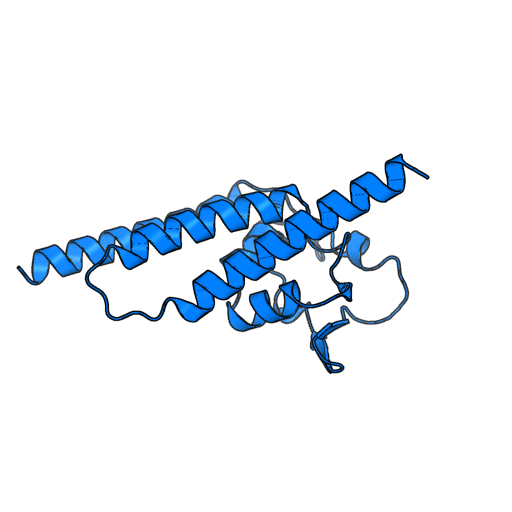52 ALA A O 1
#

Organism: Diacronema lutheri (NCBI:txid2081491)

Secondary structure (DSSP, 8-state):
-HHHHHHHHHHHHHHHHHHHHHHHHHS--EETHHHH-S-S---EEEETTEEEE-GGG---SS-SSTTEE-HHHHHHTS-HHHHHHHHT-GGGTTTTS-HHHHHHHHHHHHHHHHHHHTSS-----HHHHHHHHHHHHHHHHHHHHHHHHH--

Sequence (152 aa):
RARSKVLEVAGLALLCATLSFVLPLLFGCSDTSSAITGGDEPLVAQAGGREVDVQHMLVSVQCSRPGEYNEVASITLSNQHRVVRALFSRNASGRLFSTRALALCMLLQFALSVLVYGAAIPSGLFVPCMTIGALGGRLIGELVASQQSAAA